Protein AF-A0ABD0RIR8-F1 (afdb_monomer_lite)

InterPro domains:
  IPR000536 Nuclear hormone receptor, ligand-binding domain [PF00104] (2-99)
  IPR000536 Nuclear hormone receptor, ligand-binding domain [PS51843] (1-102)
  IPR001723 Nuclear hormone receptor [PR00398] (17-33)
  IPR001723 Nuclear hormone receptor [PR00398] (84-99)
  IPR035500 Nuclear hormone receptor-like domain superfamily [G3DSA:1.10.565.10] (1-102)
  IPR035500 Nuclear hormone receptor-like domain superfamily [SSF48508] (1-101)

Organism: Cirrhinus mrigala (NCBI:txid683832)

Structure (mmCIF, N/CA/C/O backbone):
data_AF-A0ABD0RIR8-F1
#
_entry.id   AF-A0ABD0RIR8-F1
#
loop_
_atom_site.group_PDB
_atom_site.id
_atom_site.type_symbol
_atom_site.label_atom_id
_atom_site.label_alt_id
_atom_site.label_comp_id
_atom_site.label_asym_id
_atom_site.label_entity_id
_atom_site.label_seq_id
_atom_site.pdbx_PDB_ins_code
_atom_site.Cartn_x
_atom_site.Cartn_y
_atom_site.Cartn_z
_atom_site.occupancy
_atom_site.B_iso_or_equiv
_atom_site.auth_seq_id
_atom_site.auth_comp_id
_atom_site.auth_asym_id
_atom_site.auth_atom_id
_atom_site.pdbx_PDB_model_num
ATOM 1 N N . VAL A 1 1 ? 5.540 -2.400 7.776 1.00 74.44 1 VAL A N 1
ATOM 2 C CA . VAL A 1 1 ? 4.636 -2.734 8.909 1.00 74.44 1 VAL A CA 1
ATOM 3 C C . VAL A 1 1 ? 4.404 -1.546 9.834 1.00 74.44 1 VAL A C 1
ATOM 5 O O . VAL A 1 1 ? 3.270 -1.110 9.910 1.00 74.44 1 VAL A O 1
ATOM 8 N N . ARG A 1 2 ? 5.426 -0.958 10.483 1.00 85.94 2 ARG A N 1
ATOM 9 C CA . ARG A 1 2 ? 5.231 0.203 11.386 1.00 85.94 2 ARG A CA 1
ATOM 10 C C . ARG A 1 2 ? 4.457 1.362 10.739 1.00 85.94 2 ARG A C 1
ATOM 12 O O . ARG A 1 2 ? 3.529 1.871 11.346 1.00 85.94 2 ARG A O 1
ATOM 19 N N . GLU A 1 3 ? 4.784 1.717 9.498 1.00 87.25 3 GLU A N 1
ATOM 20 C CA . GLU A 1 3 ? 4.065 2.768 8.758 1.00 87.25 3 GLU A CA 1
ATOM 21 C C . GLU A 1 3 ? 2.598 2.419 8.470 1.00 87.25 3 GLU A C 1
ATOM 23 O O . GLU A 1 3 ? 1.761 3.308 8.457 1.00 87.25 3 GLU A O 1
ATOM 28 N N . VAL A 1 4 ? 2.270 1.133 8.292 1.00 91.94 4 VAL A N 1
ATOM 29 C CA . VAL A 1 4 ? 0.882 0.674 8.102 1.00 91.94 4 VAL A CA 1
ATOM 30 C C . VAL A 1 4 ? 0.085 0.856 9.389 1.00 91.94 4 VAL A C 1
ATOM 32 O O . VAL A 1 4 ? -1.043 1.329 9.353 1.00 91.94 4 VAL A O 1
ATOM 35 N N . VAL A 1 5 ? 0.696 0.540 10.535 1.00 93.56 5 VAL A N 1
ATOM 36 C CA . VAL A 1 5 ? 0.082 0.755 11.852 1.00 93.56 5 VAL A CA 1
ATOM 37 C C . VAL A 1 5 ? -0.156 2.244 12.101 1.00 93.56 5 VAL A C 1
ATOM 39 O O . VAL A 1 5 ? -1.224 2.622 12.572 1.00 93.56 5 VAL A O 1
ATOM 42 N N . GLU A 1 6 ? 0.816 3.096 11.776 1.00 94.25 6 GLU A N 1
ATOM 43 C CA . GLU A 1 6 ? 0.646 4.545 11.909 1.00 94.25 6 GLU A CA 1
ATOM 44 C C . GLU A 1 6 ? -0.426 5.077 10.956 1.00 94.25 6 GLU A C 1
ATOM 46 O O . GLU A 1 6 ? -1.278 5.842 11.391 1.00 94.25 6 GLU A O 1
ATOM 51 N N . PHE A 1 7 ? -0.464 4.626 9.701 1.00 94.44 7 PHE A N 1
ATOM 52 C CA . PHE A 1 7 ? -1.545 4.962 8.771 1.00 94.44 7 PHE A CA 1
ATOM 53 C C . PHE A 1 7 ? -2.922 4.572 9.333 1.00 94.44 7 PHE A C 1
ATOM 55 O O . PHE A 1 7 ? -3.820 5.407 9.387 1.00 94.44 7 PHE A O 1
ATOM 62 N N . ALA A 1 8 ? -3.063 3.343 9.839 1.00 95.88 8 ALA A N 1
ATOM 63 C CA . ALA A 1 8 ? -4.313 2.829 10.396 1.00 95.88 8 ALA A CA 1
ATOM 64 C C . ALA A 1 8 ? -4.863 3.696 11.537 1.00 95.88 8 ALA A C 1
ATOM 66 O O . ALA A 1 8 ? -6.056 3.983 11.583 1.00 95.88 8 ALA A O 1
ATOM 67 N N . LYS A 1 9 ? -3.991 4.176 12.433 1.00 94.62 9 LYS A N 1
ATOM 68 C CA . LYS A 1 9 ? -4.382 5.046 13.556 1.00 94.62 9 LYS A CA 1
ATOM 69 C C . LYS A 1 9 ? -5.010 6.370 13.117 1.00 94.62 9 LYS A C 1
ATOM 71 O O . L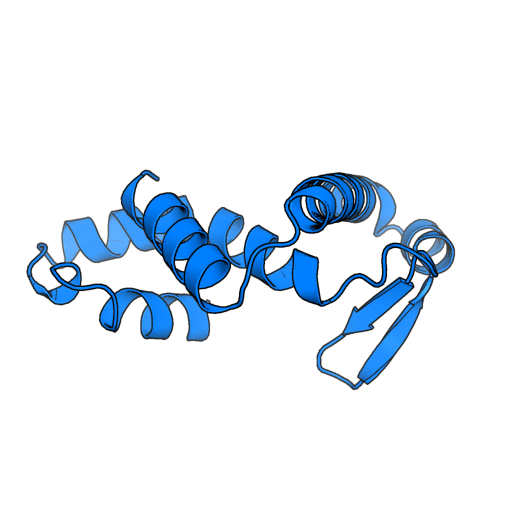YS A 1 9 ? -5.779 6.941 13.887 1.00 94.62 9 LYS A O 1
ATOM 76 N N . HIS A 1 10 ? -4.689 6.846 11.914 1.00 94.50 10 HIS A N 1
ATOM 77 C CA . HIS A 1 10 ? -5.254 8.073 11.350 1.00 94.50 10 HIS A CA 1
ATOM 78 C C . HIS A 1 10 ? -6.596 7.843 10.638 1.00 94.50 10 HIS A C 1
ATOM 80 O O . HIS A 1 10 ? -7.257 8.818 10.283 1.00 94.50 10 HIS A O 1
ATOM 86 N N . ILE A 1 11 ? -7.030 6.591 10.451 1.00 95.88 11 ILE A N 1
ATOM 87 C CA . ILE A 1 11 ? -8.343 6.284 9.877 1.00 95.88 11 ILE A CA 1
ATOM 88 C C . ILE A 1 11 ? -9.423 6.596 10.927 1.00 95.88 11 ILE A C 1
ATOM 90 O O . ILE A 1 11 ? -9.392 6.030 12.030 1.00 95.88 11 ILE A O 1
ATOM 94 N N . PRO A 1 12 ? -10.405 7.464 10.616 1.00 95.00 12 PRO A N 1
ATOM 95 C CA . PRO A 1 12 ? -11.506 7.755 11.527 1.00 95.00 12 PRO A CA 1
ATOM 96 C C . PRO A 1 12 ? -12.221 6.477 11.985 1.00 95.00 12 PRO A C 1
ATOM 98 O O . PRO A 1 12 ? -12.581 5.628 11.177 1.00 95.00 12 PRO A O 1
ATOM 101 N N . GLY A 1 13 ? -12.416 6.333 13.297 1.00 94.06 13 GLY A N 1
ATOM 102 C CA . GLY A 1 13 ? -13.071 5.165 13.897 1.00 94.06 13 GLY A CA 1
ATOM 103 C C . GLY A 1 13 ? -12.153 3.966 14.167 1.00 94.06 13 GLY A C 1
ATOM 104 O O . GLY A 1 13 ? -12.474 3.167 15.045 1.00 94.06 13 GLY A O 1
ATOM 105 N N . PHE A 1 14 ? -10.973 3.861 13.544 1.00 95.75 14 PHE A N 1
ATOM 106 C CA . PHE A 1 14 ? -10.086 2.703 13.741 1.00 95.75 14 PHE A CA 1
ATOM 107 C C . PHE A 1 14 ? -9.634 2.546 15.200 1.00 95.75 14 PHE A C 1
ATOM 109 O O . PHE A 1 14 ? -9.743 1.472 15.785 1.00 95.75 14 PHE A O 1
ATOM 116 N N . SER A 1 15 ? -9.221 3.647 15.836 1.00 94.25 15 SER A N 1
ATOM 117 C CA . SER A 1 15 ? -8.791 3.646 17.244 1.00 94.25 15 SER A CA 1
ATOM 118 C C . SER A 1 15 ? -9.926 3.371 18.243 1.00 94.25 15 SER A C 1
ATOM 120 O O . SER A 1 15 ? -9.653 3.138 19.419 1.00 94.25 15 SER A O 1
ATOM 122 N N . THR A 1 16 ? -11.190 3.407 17.800 1.00 96.25 16 THR A N 1
ATOM 123 C CA . THR A 1 16 ? -12.357 3.082 18.642 1.00 96.25 16 THR A CA 1
ATOM 124 C C . THR A 1 16 ? -12.699 1.592 18.643 1.00 96.25 16 THR A C 1
ATOM 126 O O . THR A 1 16 ? -13.458 1.145 19.500 1.00 96.25 16 THR A O 1
ATOM 129 N N . LEU A 1 17 ? -12.121 0.817 17.718 1.00 96.38 17 LEU A N 1
ATOM 130 C CA . LEU A 1 17 ? -12.242 -0.638 17.694 1.00 96.38 17 LEU A CA 1
ATOM 131 C C . LEU A 1 17 ? -11.538 -1.263 18.900 1.00 96.38 17 LEU A C 1
ATOM 133 O O . LEU A 1 17 ? -10.606 -0.684 19.469 1.00 96.38 17 LEU A O 1
ATOM 137 N N . SER A 1 18 ? -11.936 -2.485 19.260 1.00 97.69 18 SER A N 1
ATOM 138 C CA . SER A 1 18 ? -11.230 -3.235 20.296 1.00 97.69 18 SER A CA 1
ATOM 139 C C . SER A 1 18 ? -9.776 -3.490 19.877 1.00 97.69 18 SER A C 1
ATOM 141 O O . SER A 1 18 ? -9.470 -3.629 18.693 1.00 97.69 18 SER A O 1
ATOM 143 N N . GLN A 1 19 ? -8.861 -3.596 20.845 1.00 96.06 19 GLN A N 1
ATOM 144 C CA . GLN A 1 19 ? -7.455 -3.914 20.549 1.00 96.06 19 GLN A CA 1
ATOM 145 C C . GLN A 1 19 ? -7.311 -5.230 19.773 1.00 96.06 19 GLN A C 1
ATOM 147 O O . GLN A 1 19 ? -6.441 -5.359 18.915 1.00 96.06 19 GLN A O 1
ATOM 152 N N . ASN A 1 20 ? -8.188 -6.198 20.048 1.00 97.31 20 ASN A N 1
ATOM 153 C CA . ASN A 1 20 ? -8.212 -7.461 19.327 1.00 97.31 20 ASN A CA 1
ATOM 154 C C . ASN A 1 20 ? -8.561 -7.264 17.843 1.00 97.31 20 ASN A C 1
ATOM 156 O O . ASN A 1 20 ? -7.889 -7.827 16.979 1.00 97.31 20 ASN A O 1
ATOM 160 N N . ASP A 1 21 ? -9.559 -6.434 17.542 1.00 96.44 21 ASP A N 1
ATOM 161 C CA . ASP A 1 21 ? -9.987 -6.179 16.162 1.00 96.44 21 ASP A CA 1
ATOM 162 C C . ASP A 1 21 ? -8.950 -5.348 15.407 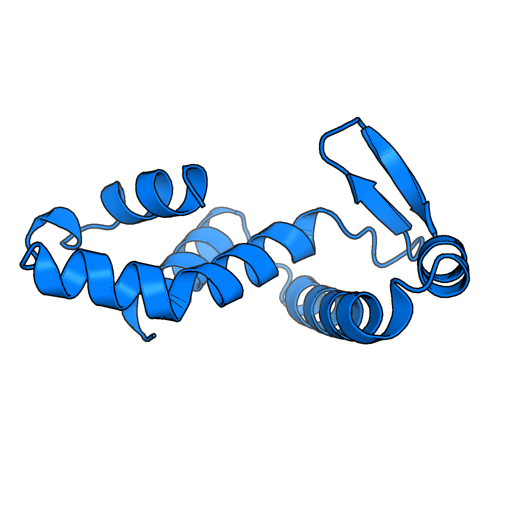1.00 96.44 21 ASP A C 1
ATOM 164 O O . ASP A 1 21 ? -8.618 -5.675 14.272 1.00 96.44 21 ASP A O 1
ATOM 168 N N . GLN A 1 22 ? -8.344 -4.347 16.059 1.00 96.25 22 GLN A N 1
ATOM 169 C CA . GLN A 1 22 ? -7.238 -3.578 15.475 1.00 96.25 22 GLN A CA 1
ATOM 170 C C . GLN A 1 22 ? -6.079 -4.497 15.065 1.00 96.25 22 GLN A C 1
ATOM 172 O O . GLN A 1 22 ? -5.563 -4.398 13.952 1.00 96.25 22 GLN A O 1
ATOM 177 N N . VAL A 1 23 ? -5.676 -5.420 15.946 1.00 95.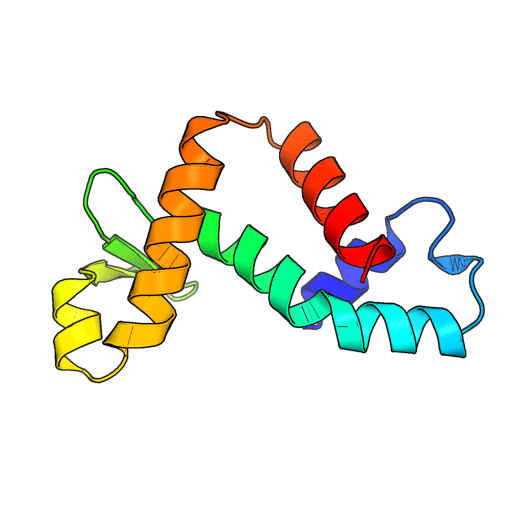44 23 VAL A N 1
ATOM 178 C CA . VAL A 1 23 ? -4.609 -6.390 15.658 1.00 95.44 23 VAL A CA 1
ATOM 179 C C . VAL A 1 23 ? -5.023 -7.367 14.559 1.00 95.44 23 VAL A C 1
ATOM 181 O O . VAL A 1 23 ? -4.183 -7.727 13.735 1.00 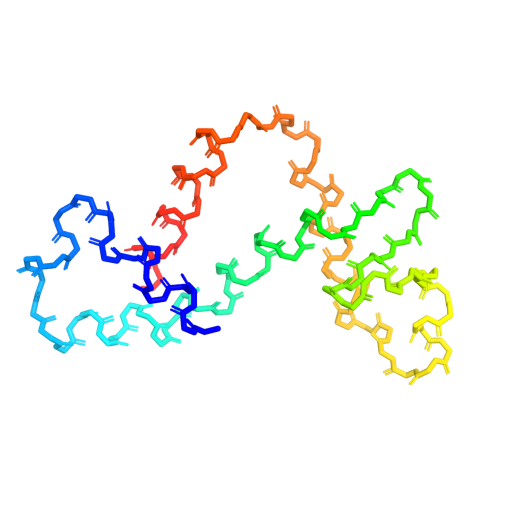95.44 23 VAL A O 1
ATOM 184 N N . THR A 1 24 ? -6.284 -7.795 14.538 1.00 95.81 24 THR A N 1
ATOM 185 C CA . THR A 1 24 ? -6.809 -8.725 13.528 1.00 95.81 24 THR A CA 1
ATOM 186 C C . THR A 1 24 ? -6.787 -8.091 12.140 1.00 95.81 24 THR A C 1
ATOM 188 O O . THR A 1 24 ? -6.147 -8.645 11.247 1.00 95.81 24 THR A O 1
ATOM 191 N N . LEU A 1 25 ? -7.353 -6.890 11.993 1.00 95.75 25 LEU A N 1
ATOM 192 C CA . LEU A 1 25 ? -7.349 -6.129 10.739 1.00 95.75 25 LEU A CA 1
ATOM 193 C C . LEU A 1 25 ? -5.926 -5.846 10.252 1.00 95.75 25 LEU A C 1
ATOM 195 O O . LEU A 1 25 ? -5.605 -6.059 9.088 1.00 95.75 25 LEU A O 1
ATOM 199 N N . LEU A 1 26 ? -5.024 -5.428 11.150 1.00 95.75 26 LEU A N 1
ATOM 200 C CA . LEU A 1 26 ? -3.627 -5.194 10.779 1.00 95.75 26 LEU A CA 1
ATOM 201 C C . LEU A 1 26 ? -2.939 -6.481 10.319 1.00 95.75 26 LEU A C 1
ATOM 203 O O . LEU A 1 26 ? -2.190 -6.447 9.346 1.00 95.75 26 LEU A O 1
ATOM 207 N N . LYS A 1 27 ? -3.163 -7.616 10.986 1.00 93.94 27 LYS A N 1
ATOM 208 C CA . LYS A 1 27 ? -2.562 -8.895 10.578 1.00 93.94 27 LYS A CA 1
ATOM 209 C C . LYS A 1 27 ? -3.081 -9.369 9.223 1.00 93.94 27 LYS A C 1
ATOM 211 O O . LYS A 1 27 ? -2.275 -9.883 8.453 1.00 93.94 27 LYS A O 1
ATOM 216 N N . ALA A 1 28 ? -4.370 -9.181 8.947 1.00 94.12 28 ALA A N 1
ATOM 217 C CA . ALA A 1 28 ? -4.988 -9.560 7.682 1.00 94.12 28 ALA A CA 1
ATOM 218 C C . ALA A 1 28 ? -4.562 -8.623 6.536 1.00 94.12 28 ALA A C 1
ATOM 220 O O . ALA A 1 28 ? -3.986 -9.077 5.551 1.00 94.12 28 ALA A O 1
ATOM 221 N N . GLY A 1 29 ? -4.721 -7.308 6.711 1.00 93.69 29 GLY A N 1
ATOM 222 C CA . GLY A 1 29 ? -4.575 -6.327 5.630 1.00 93.69 29 GLY A CA 1
ATOM 223 C C . GLY A 1 29 ? -3.170 -5.751 5.422 1.00 93.69 29 GLY A C 1
ATOM 224 O O . GLY A 1 29 ? -2.938 -5.025 4.454 1.00 93.69 29 GLY A O 1
ATOM 225 N N . THR A 1 30 ? -2.188 -6.031 6.295 1.00 93.94 30 THR A N 1
ATOM 226 C CA . THR A 1 30 ? -0.847 -5.410 6.173 1.00 93.94 30 THR A CA 1
ATOM 227 C C . THR A 1 30 ? -0.185 -5.710 4.833 1.00 93.94 30 THR A C 1
ATOM 229 O O . THR A 1 30 ? 0.462 -4.826 4.271 1.00 93.94 30 THR A O 1
ATOM 232 N N . PHE A 1 31 ? -0.302 -6.939 4.326 1.00 91.38 31 PHE A N 1
ATOM 233 C CA . PHE A 1 31 ? 0.319 -7.289 3.051 1.00 91.38 31 PHE A CA 1
ATOM 234 C C . PHE A 1 31 ? -0.310 -6.506 1.897 1.00 91.38 31 PHE A C 1
ATOM 236 O O . PHE A 1 31 ? 0.408 -5.923 1.091 1.00 91.38 31 PHE A O 1
ATOM 243 N N . GLU A 1 32 ? -1.634 -6.421 1.864 1.00 92.88 32 GLU A N 1
ATOM 244 C CA . GLU A 1 32 ? -2.381 -5.734 0.811 1.00 92.88 32 GLU A CA 1
ATOM 245 C C . GLU A 1 32 ? -2.090 -4.232 0.828 1.00 92.88 32 GLU A C 1
ATOM 247 O O . GLU A 1 32 ? -1.749 -3.661 -0.205 1.00 92.88 32 GLU A O 1
ATOM 252 N N . VAL A 1 33 ? -2.075 -3.603 2.009 1.00 93.69 33 VAL A N 1
ATOM 253 C CA . VAL A 1 33 ? -1.656 -2.199 2.149 1.00 93.69 33 VAL A CA 1
ATOM 254 C C . VAL A 1 33 ? -0.220 -1.996 1.660 1.00 93.69 33 VAL A C 1
ATOM 256 O O . VAL A 1 33 ? 0.076 -1.005 0.988 1.00 93.69 33 VAL A O 1
ATOM 259 N N . LEU A 1 34 ? 0.693 -2.924 1.964 1.00 90.75 34 LEU A N 1
ATOM 260 C CA . LEU A 1 34 ? 2.056 -2.855 1.440 1.00 90.75 34 LEU A CA 1
ATOM 261 C C . LEU A 1 34 ? 2.080 -2.976 -0.087 1.00 90.75 34 LEU A C 1
ATOM 263 O O . LEU A 1 34 ? 2.845 -2.241 -0.700 1.00 90.75 34 LEU A O 1
ATOM 267 N N . MET A 1 35 ? 1.244 -3.816 -0.706 1.00 89.81 35 MET A N 1
ATOM 268 C CA . MET A 1 35 ? 1.135 -3.907 -2.172 1.00 89.81 35 MET A CA 1
ATOM 269 C C . MET A 1 35 ? 0.703 -2.579 -2.795 1.00 89.81 35 MET A C 1
ATOM 271 O O . MET A 1 35 ? 1.339 -2.124 -3.745 1.00 89.81 35 MET A O 1
ATOM 275 N N . VAL A 1 36 ? -0.305 -1.913 -2.221 1.00 92.44 36 VAL A N 1
ATOM 276 C CA . VAL A 1 36 ? -0.741 -0.580 -2.676 1.00 92.44 36 VAL A CA 1
ATOM 277 C C . VAL A 1 36 ? 0.402 0.431 -2.593 1.00 92.44 36 VAL A C 1
ATOM 279 O O . VAL A 1 36 ? 0.633 1.188 -3.530 1.00 92.44 36 VAL A O 1
ATOM 282 N N . ARG A 1 37 ? 1.178 0.417 -1.505 1.00 87.88 37 ARG A N 1
ATOM 283 C CA . ARG A 1 37 ? 2.329 1.324 -1.361 1.00 87.88 37 ARG A CA 1
ATOM 284 C C . ARG A 1 37 ? 3.502 0.947 -2.254 1.00 87.88 37 ARG A C 1
ATOM 286 O O . ARG A 1 37 ? 4.212 1.831 -2.709 1.00 87.88 37 ARG A O 1
ATOM 293 N N . PHE A 1 38 ? 3.719 -0.336 -2.520 1.00 86.12 38 PHE A N 1
ATOM 294 C CA . PHE A 1 38 ? 4.751 -0.764 -3.456 1.00 86.12 38 PHE A CA 1
ATOM 295 C C . PHE A 1 38 ? 4.428 -0.341 -4.881 1.00 86.12 38 PHE A C 1
ATOM 297 O O . PHE A 1 38 ? 5.359 -0.043 -5.622 1.00 86.12 38 PHE A O 1
ATOM 304 N N . ALA A 1 39 ? 3.146 -0.233 -5.245 1.00 88.00 39 ALA A N 1
ATOM 305 C CA . ALA A 1 39 ? 2.743 0.229 -6.567 1.00 88.00 39 ALA A CA 1
ATOM 306 C C . ALA A 1 39 ? 3.339 1.598 -6.934 1.00 88.00 39 ALA A C 1
ATOM 308 O O . ALA A 1 39 ? 3.663 1.800 -8.102 1.00 88.00 39 ALA A O 1
ATOM 309 N N . SER A 1 40 ? 3.562 2.490 -5.960 1.00 83.56 40 SER A N 1
ATOM 310 C CA . SER A 1 40 ? 4.185 3.799 -6.199 1.00 83.56 40 SER A CA 1
ATOM 311 C C . SER A 1 40 ? 5.709 3.754 -6.370 1.00 83.56 40 SER A C 1
ATOM 313 O O . SER A 1 40 ? 6.294 4.732 -6.831 1.00 83.56 40 SER A O 1
ATOM 315 N N . LEU A 1 41 ? 6.366 2.636 -6.034 1.00 86.19 41 LEU A N 1
ATOM 316 C CA . LEU A 1 41 ? 7.802 2.438 -6.271 1.00 86.19 41 LEU A CA 1
ATOM 317 C C . LEU A 1 41 ? 8.111 1.980 -7.701 1.00 86.19 41 LEU A C 1
ATOM 319 O O . LEU A 1 41 ? 9.272 2.020 -8.116 1.00 86.19 41 LEU A O 1
ATOM 323 N N . PHE A 1 42 ? 7.102 1.512 -8.438 1.00 90.12 42 PHE A N 1
ATOM 324 C CA . PHE A 1 42 ? 7.265 1.069 -9.815 1.00 90.12 42 PHE A CA 1
ATOM 325 C C . PHE A 1 42 ? 7.122 2.244 -10.777 1.00 90.12 42 PHE A C 1
ATOM 327 O O . PHE A 1 42 ? 6.112 2.949 -10.797 1.00 90.12 42 PHE A O 1
ATOM 334 N N . ASN A 1 43 ? 8.100 2.392 -11.662 1.00 89.94 43 ASN A N 1
ATOM 335 C CA . ASN A 1 43 ? 7.919 3.152 -12.884 1.00 89.94 43 ASN A CA 1
ATOM 336 C C . ASN A 1 43 ? 7.440 2.189 -13.972 1.00 89.94 43 ASN A C 1
ATOM 338 O O . ASN A 1 43 ? 8.226 1.432 -14.543 1.00 89.94 43 ASN A O 1
ATOM 342 N N . VAL A 1 44 ? 6.136 2.219 -14.249 1.00 87.31 44 VAL A N 1
ATOM 343 C CA . VAL A 1 44 ? 5.497 1.331 -15.233 1.00 87.31 44 VAL A CA 1
ATOM 344 C C . VAL A 1 44 ? 6.025 1.574 -16.648 1.00 87.31 44 VAL A C 1
ATOM 346 O O . VAL A 1 44 ? 6.233 0.614 -17.387 1.00 87.31 44 VAL A O 1
ATOM 349 N N . LYS A 1 45 ? 6.324 2.832 -17.004 1.00 87.38 45 LYS A N 1
ATOM 350 C CA . LYS A 1 45 ? 6.831 3.196 -18.338 1.00 87.38 45 LYS A CA 1
ATOM 351 C C . LYS A 1 45 ? 8.212 2.602 -18.595 1.00 87.38 45 LYS A C 1
ATOM 353 O O . LYS A 1 45 ? 8.433 1.983 -19.628 1.00 87.38 45 LYS A O 1
ATOM 358 N N . GLU A 1 46 ? 9.108 2.745 -17.624 1.00 90.62 46 GLU A N 1
ATOM 359 C CA . GLU A 1 46 ? 10.492 2.265 -17.727 1.00 90.62 46 GLU A CA 1
ATOM 360 C C . GLU A 1 46 ? 10.658 0.810 -17.263 1.00 90.62 46 GLU A C 1
ATOM 362 O O . GLU A 1 46 ? 11.737 0.235 -17.388 1.00 90.62 46 GLU A O 1
ATOM 367 N N . ARG A 1 47 ? 9.597 0.197 -16.718 1.00 91.38 47 ARG A N 1
ATOM 368 C CA . ARG A 1 47 ? 9.614 -1.151 -16.127 1.00 91.38 47 ARG A CA 1
ATOM 369 C C . ARG A 1 47 ? 10.732 -1.300 -15.088 1.00 91.38 47 ARG A C 1
ATOM 371 O O . ARG A 1 47 ? 11.493 -2.276 -15.090 1.00 91.38 47 ARG A O 1
ATOM 378 N N . THR A 1 48 ? 10.826 -0.319 -14.195 1.00 92.56 48 THR A N 1
ATOM 379 C CA . THR A 1 48 ? 11.816 -0.269 -13.111 1.00 92.56 48 THR A CA 1
ATOM 380 C C . THR A 1 48 ? 11.162 -0.148 -11.738 1.00 92.56 48 THR A C 1
ATOM 382 O O . THR A 1 48 ? 10.008 0.258 -11.610 1.00 92.56 48 THR A O 1
ATOM 385 N N . VAL A 1 49 ? 11.916 -0.518 -10.703 1.00 91.00 49 VAL A N 1
ATOM 386 C CA . VAL A 1 49 ? 11.575 -0.349 -9.285 1.00 91.00 49 VAL A CA 1
ATOM 387 C C . VAL A 1 49 ? 12.634 0.512 -8.632 1.00 91.00 49 VAL A C 1
ATOM 389 O O . VAL A 1 49 ? 13.817 0.169 -8.706 1.00 91.00 49 VAL A O 1
ATOM 392 N N . THR A 1 50 ? 12.215 1.568 -7.940 1.00 90.94 50 THR A N 1
ATOM 393 C CA . THR A 1 50 ? 13.100 2.382 -7.102 1.00 90.94 50 THR A CA 1
ATOM 394 C C . THR A 1 50 ? 12.868 2.042 -5.638 1.00 90.94 50 THR A C 1
ATOM 396 O O . THR A 1 50 ? 11.814 2.327 -5.074 1.00 90.94 50 THR A O 1
ATOM 399 N N . PHE A 1 51 ? 13.858 1.423 -4.999 1.00 86.00 51 PHE A N 1
ATOM 400 C CA . PHE A 1 51 ? 13.783 1.108 -3.575 1.00 86.00 51 PHE A CA 1
ATOM 401 C C . PHE A 1 51 ? 13.988 2.357 -2.716 1.00 86.00 51 PHE A C 1
ATOM 403 O O . PHE A 1 51 ? 14.532 3.363 -3.162 1.00 86.00 51 PHE A O 1
ATOM 410 N N . ILE A 1 52 ? 13.622 2.263 -1.435 1.00 81.31 52 ILE A N 1
ATOM 411 C CA . ILE A 1 52 ? 13.786 3.343 -0.444 1.00 81.31 52 ILE A CA 1
ATOM 412 C C . ILE A 1 52 ? 15.258 3.790 -0.319 1.00 81.31 52 ILE A C 1
ATOM 414 O O . ILE A 1 52 ? 15.529 4.937 0.017 1.00 81.31 52 ILE A O 1
ATOM 418 N N . SER A 1 53 ? 16.218 2.917 -0.647 1.00 85.25 53 SER A N 1
ATOM 419 C CA . SER A 1 53 ? 17.644 3.265 -0.732 1.00 85.25 53 SER A CA 1
ATOM 420 C C . SER A 1 53 ? 17.987 4.250 -1.861 1.00 85.25 53 SER A C 1
ATOM 422 O O . SER A 1 53 ? 19.128 4.693 -1.948 1.00 85.25 53 SER A O 1
ATOM 424 N N . GLY A 1 54 ? 17.042 4.549 -2.757 1.00 87.19 54 GLY A N 1
ATOM 425 C CA . GLY A 1 54 ? 17.248 5.300 -3.998 1.00 87.19 54 GLY A CA 1
ATOM 426 C C . GLY A 1 54 ? 17.777 4.445 -5.153 1.00 87.19 54 GLY A C 1
ATOM 427 O O . GLY A 1 54 ? 17.900 4.926 -6.277 1.00 87.19 54 GLY A O 1
ATOM 428 N N . THR A 1 55 ? 18.085 3.168 -4.910 1.00 91.38 55 THR A N 1
ATOM 429 C CA . THR A 1 55 ? 18.596 2.269 -5.948 1.00 91.38 55 THR A CA 1
ATOM 430 C C . THR A 1 55 ? 17.468 1.836 -6.877 1.00 91.38 55 THR A C 1
ATOM 432 O O . THR A 1 55 ? 16.435 1.346 -6.418 1.00 91.38 55 THR A O 1
ATOM 435 N N . THR A 1 56 ? 17.687 1.998 -8.181 1.00 92.88 56 THR A N 1
ATOM 436 C CA . THR A 1 56 ? 16.729 1.618 -9.224 1.00 92.88 56 THR A CA 1
ATOM 437 C C . THR A 1 56 ? 17.182 0.340 -9.919 1.00 92.88 56 THR A C 1
ATOM 439 O O . THR A 1 56 ? 18.340 0.234 -10.320 1.00 92.88 56 THR A O 1
ATOM 442 N N . TYR A 1 57 ? 16.269 -0.612 -10.094 1.00 91.56 57 TYR A N 1
ATOM 443 C CA . TYR A 1 57 ? 16.506 -1.850 -10.837 1.00 91.56 57 TYR A CA 1
ATOM 444 C C . TYR A 1 57 ? 15.448 -2.034 -11.919 1.00 91.56 57 TYR A C 1
ATOM 446 O O . TYR A 1 57 ? 14.285 -1.692 -11.712 1.00 91.56 57 TYR A O 1
ATOM 454 N N . SER A 1 58 ? 15.825 -2.620 -13.056 1.00 92.31 58 SER A N 1
ATOM 455 C CA . SER A 1 58 ? 14.837 -3.122 -14.013 1.00 92.31 58 SER A CA 1
ATOM 456 C C . SER A 1 58 ? 14.173 -4.389 -13.474 1.00 92.31 58 SER A C 1
ATOM 458 O O . SER A 1 58 ? 14.788 -5.167 -12.738 1.00 92.31 58 SER A O 1
ATOM 460 N N . LEU A 1 59 ? 12.925 -4.636 -13.875 1.00 89.44 59 LEU A N 1
ATOM 461 C CA . LEU A 1 59 ? 12.245 -5.895 -13.542 1.00 89.44 59 LEU A CA 1
ATOM 462 C C . LEU A 1 59 ? 13.021 -7.119 -14.036 1.00 89.44 59 LEU A C 1
ATOM 464 O O . LEU A 1 59 ? 13.019 -8.157 -13.383 1.00 89.44 59 LEU A O 1
ATOM 468 N N . GLU A 1 60 ? 13.699 -7.001 -15.177 1.00 90.25 60 GLU A N 1
ATOM 469 C CA . GLU A 1 60 ? 14.524 -8.071 -15.735 1.00 90.25 60 GLU A CA 1
ATOM 470 C C . GLU A 1 60 ? 15.729 -8.390 -14.840 1.00 90.25 60 GLU A C 1
ATOM 472 O O . GLU A 1 60 ? 15.997 -9.561 -14.570 1.00 90.25 60 GLU A O 1
ATOM 477 N N . ALA A 1 61 ? 16.406 -7.364 -14.311 1.00 90.25 61 ALA A N 1
ATOM 478 C CA . ALA A 1 61 ? 17.507 -7.543 -13.369 1.00 90.25 61 ALA A CA 1
ATOM 479 C C . ALA A 1 61 ? 17.034 -8.193 -12.060 1.00 90.25 61 ALA A C 1
ATOM 481 O O . ALA A 1 61 ? 17.690 -9.085 -11.534 1.00 90.25 61 ALA A O 1
ATOM 482 N N . LEU A 1 62 ? 15.865 -7.803 -11.549 1.00 87.69 62 LEU A N 1
ATOM 483 C CA . LEU A 1 62 ? 15.298 -8.433 -10.352 1.00 87.69 62 LEU A CA 1
ATOM 484 C C . LEU A 1 62 ? 14.862 -9.881 -10.622 1.00 87.69 62 LEU A C 1
ATOM 486 O O . LEU A 1 62 ? 15.037 -10.757 -9.772 1.00 87.69 62 LEU A O 1
ATOM 490 N N . LYS A 1 63 ? 14.350 -10.164 -11.824 1.00 87.12 63 LYS A N 1
ATOM 491 C CA . LYS A 1 63 ? 13.998 -11.522 -12.251 1.00 87.12 63 LYS A CA 1
ATOM 492 C C . LYS A 1 63 ? 15.226 -12.428 -12.322 1.00 87.12 63 LYS A C 1
ATOM 494 O O . LYS A 1 63 ? 15.159 -13.552 -11.829 1.00 87.12 63 LYS A O 1
ATOM 499 N N . SER A 1 64 ? 16.346 -11.951 -12.866 1.00 87.81 64 SER A N 1
ATOM 500 C CA . SER A 1 64 ? 17.592 -12.731 -12.929 1.00 87.81 64 SER A CA 1
ATOM 501 C C . SER A 1 64 ? 18.225 -12.973 -11.552 1.00 87.81 64 SER A C 1
ATOM 503 O O . SER A 1 64 ? 18.907 -13.977 -11.365 1.00 87.81 64 SER A O 1
ATOM 505 N N . MET A 1 65 ? 17.930 -12.121 -10.565 1.00 86.88 65 MET A N 1
ATOM 506 C CA . MET A 1 65 ? 18.307 -12.304 -9.155 1.00 86.88 65 MET A CA 1
ATOM 507 C C . MET A 1 65 ? 17.381 -13.263 -8.380 1.00 86.88 65 MET A C 1
ATOM 509 O O . MET A 1 65 ? 17.558 -13.444 -7.177 1.00 86.88 65 MET A O 1
ATOM 513 N N . GLY A 1 66 ? 16.392 -13.881 -9.039 1.00 82.25 66 GLY A N 1
ATOM 514 C CA . GLY A 1 66 ? 15.466 -14.833 -8.414 1.00 82.25 66 GLY A CA 1
ATOM 515 C C . GLY A 1 66 ? 14.266 -14.191 -7.712 1.00 82.25 66 GLY A C 1
ATOM 516 O O . GLY A 1 66 ? 13.530 -14.881 -7.014 1.00 82.25 66 GLY A O 1
ATOM 517 N N . MET A 1 67 ? 14.025 -12.890 -7.905 1.00 80.62 67 MET A N 1
ATOM 518 C CA . MET A 1 67 ? 12.893 -12.170 -7.300 1.00 80.62 67 MET A CA 1
ATOM 519 C C . MET A 1 67 ? 11.659 -12.087 -8.227 1.00 80.62 67 MET A C 1
ATOM 521 O O . MET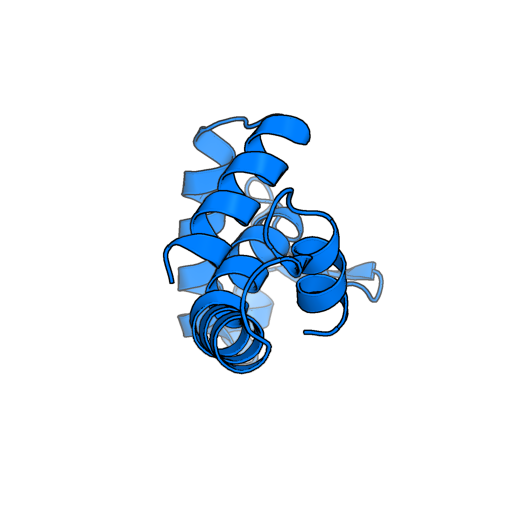 A 1 67 ? 10.739 -11.315 -7.971 1.00 80.62 67 MET A O 1
ATOM 525 N N . GLY A 1 68 ? 11.638 -12.858 -9.320 1.00 76.19 68 GLY A N 1
ATOM 526 C CA . GLY A 1 68 ? 10.779 -12.623 -10.486 1.00 76.19 68 GLY A CA 1
ATOM 527 C C . GLY A 1 68 ? 9.270 -12.802 -10.300 1.00 76.19 68 GLY A C 1
ATOM 528 O O . GLY A 1 68 ? 8.517 -11.949 -10.759 1.00 76.19 68 GLY A O 1
ATOM 529 N N . ASP A 1 69 ? 8.811 -13.880 -9.662 1.00 82.12 69 ASP A N 1
ATOM 530 C CA . ASP A 1 69 ? 7.386 -14.260 -9.734 1.00 82.12 69 ASP A CA 1
ATOM 531 C C . ASP A 1 69 ? 6.485 -13.330 -8.912 1.00 82.12 69 ASP A C 1
ATOM 533 O O . ASP A 1 69 ? 5.467 -12.823 -9.394 1.00 82.12 69 ASP A O 1
ATOM 537 N N . LEU A 1 70 ? 6.896 -13.039 -7.674 1.00 82.25 70 LEU A N 1
ATOM 538 C CA . LEU A 1 70 ? 6.168 -12.110 -6.819 1.00 82.25 70 LEU A CA 1
ATOM 539 C C . LEU A 1 70 ? 6.267 -10.677 -7.361 1.00 82.25 70 LEU A C 1
ATOM 541 O O . LEU A 1 70 ? 5.246 -10.004 -7.458 1.00 82.25 70 LEU A O 1
ATOM 545 N N . LEU A 1 71 ? 7.459 -10.218 -7.765 1.00 84.44 71 LEU A N 1
ATOM 546 C CA . LEU A 1 71 ? 7.622 -8.870 -8.322 1.00 84.44 71 LEU A CA 1
ATOM 547 C C . LEU A 1 71 ? 6.879 -8.677 -9.642 1.00 84.44 71 LEU A C 1
ATOM 549 O O . LEU A 1 71 ? 6.373 -7.586 -9.877 1.00 84.44 71 LEU A O 1
ATOM 553 N N . GLY A 1 72 ? 6.792 -9.709 -10.483 1.00 87.25 72 GLY A N 1
ATOM 554 C CA . GLY A 1 72 ? 5.975 -9.671 -11.695 1.00 87.25 72 GLY A CA 1
ATOM 555 C C . GLY A 1 72 ? 4.506 -9.435 -11.357 1.00 87.25 72 GLY A C 1
ATOM 556 O O . GLY A 1 72 ? 3.896 -8.510 -11.877 1.00 87.25 72 GLY A O 1
ATOM 557 N N . THR A 1 73 ? 3.980 -10.180 -10.382 1.00 88.94 73 THR A N 1
ATOM 558 C CA . THR A 1 73 ? 2.596 -10.003 -9.910 1.00 88.94 73 THR A CA 1
ATOM 559 C C . THR A 1 73 ? 2.371 -8.612 -9.298 1.00 88.94 73 THR A C 1
ATOM 561 O O . THR A 1 73 ? 1.347 -7.979 -9.553 1.00 88.94 73 THR A O 1
ATOM 564 N N . MET A 1 74 ? 3.333 -8.102 -8.519 1.00 89.81 74 MET A N 1
ATOM 565 C CA . MET A 1 74 ? 3.283 -6.738 -7.972 1.00 89.81 74 MET A CA 1
ATOM 566 C C . MET A 1 74 ? 3.311 -5.671 -9.071 1.00 89.81 74 MET A C 1
ATOM 568 O O . MET A 1 74 ? 2.615 -4.663 -8.962 1.00 89.81 74 MET A O 1
ATOM 572 N N . PHE A 1 75 ? 4.105 -5.886 -10.121 1.00 90.00 75 PHE A N 1
ATOM 573 C CA . PHE A 1 75 ? 4.176 -4.982 -11.261 1.00 90.00 75 PHE A CA 1
ATOM 574 C C . PHE A 1 75 ? 2.855 -4.953 -12.027 1.00 90.00 75 PHE A C 1
ATOM 576 O O . PHE A 1 75 ? 2.336 -3.873 -12.282 1.00 90.00 75 PHE A O 1
ATOM 583 N N . ASP A 1 76 ? 2.272 -6.116 -12.322 1.00 91.25 76 ASP A N 1
ATOM 584 C CA . ASP A 1 76 ? 0.980 -6.209 -13.012 1.00 91.25 76 ASP A CA 1
ATOM 585 C C . ASP A 1 76 ? -0.142 -5.540 -12.199 1.00 91.25 76 ASP A C 1
ATOM 587 O O . ASP A 1 76 ? -1.044 -4.908 -12.753 1.00 91.25 76 ASP A O 1
ATOM 591 N N . PHE A 1 77 ? -0.089 -5.656 -10.868 1.00 92.25 77 PHE A N 1
ATOM 592 C CA . PHE A 1 77 ? -0.978 -4.921 -9.971 1.00 92.25 77 PHE A CA 1
ATOM 593 C C . PHE A 1 77 ? -0.744 -3.405 -10.049 1.00 92.25 77 PHE A C 1
ATOM 595 O O . PHE A 1 77 ? -1.707 -2.652 -10.193 1.00 92.25 77 PHE A O 1
ATOM 602 N N . SER A 1 78 ? 0.515 -2.958 -9.992 1.00 91.94 78 SER A N 1
ATOM 603 C CA . SER A 1 78 ? 0.886 -1.540 -10.100 1.00 91.94 78 SER A CA 1
ATOM 604 C C . SER A 1 78 ? 0.451 -0.929 -11.431 1.00 91.94 78 SER A C 1
ATOM 606 O O . SER A 1 78 ? -0.106 0.166 -11.443 1.00 91.94 78 SER A O 1
ATOM 608 N N . GLU A 1 79 ? 0.633 -1.646 -12.542 1.00 91.81 79 GLU A N 1
ATOM 609 C CA . GLU A 1 79 ? 0.196 -1.213 -13.870 1.00 91.81 79 GLU A CA 1
ATOM 610 C C . GLU A 1 79 ? -1.311 -0.950 -13.881 1.00 91.81 79 GLU A C 1
ATOM 612 O O . GLU A 1 79 ? -1.736 0.150 -14.233 1.00 91.81 79 GLU A O 1
ATOM 617 N N . LYS A 1 80 ? -2.112 -1.908 -13.399 1.00 93.62 80 LYS A N 1
ATOM 618 C CA . LYS A 1 80 ? -3.572 -1.765 -13.302 1.00 93.62 80 LYS A CA 1
ATOM 619 C C . LYS A 1 80 ? -3.981 -0.625 -12.374 1.00 93.62 80 LYS A C 1
ATOM 621 O O . LYS A 1 80 ? -4.845 0.162 -12.749 1.00 93.62 80 LYS A O 1
ATOM 626 N N . LEU A 1 81 ? -3.365 -0.508 -11.198 1.00 92.75 81 LEU A N 1
ATOM 627 C CA . LEU A 1 81 ? -3.674 0.562 -10.247 1.00 92.75 81 LEU A CA 1
ATOM 628 C C . LEU A 1 81 ? -3.352 1.943 -10.837 1.00 92.75 81 LEU A C 1
ATOM 630 O O . LEU A 1 81 ? -4.152 2.864 -10.702 1.00 92.75 81 LEU A O 1
ATOM 634 N N . ASN A 1 82 ? -2.232 2.073 -11.552 1.00 89.75 82 ASN A N 1
ATOM 635 C CA . ASN A 1 82 ? -1.826 3.324 -12.192 1.00 89.75 82 ASN A CA 1
ATOM 636 C C . ASN A 1 82 ? -2.764 3.743 -13.332 1.00 89.75 82 ASN A C 1
ATOM 638 O O . ASN A 1 82 ? -2.910 4.939 -13.565 1.00 89.75 82 ASN A O 1
ATOM 642 N N . THR A 1 83 ? -3.445 2.803 -14.004 1.00 91.62 83 THR A N 1
ATOM 643 C CA . THR A 1 83 ? -4.462 3.154 -15.019 1.00 91.62 83 THR A CA 1
ATOM 644 C C . THR A 1 83 ? -5.679 3.881 -14.449 1.00 91.62 83 THR A C 1
ATOM 646 O O . THR A 1 83 ? -6.415 4.505 -15.207 1.00 91.62 83 THR A O 1
ATOM 649 N N . LEU A 1 84 ? -5.895 3.808 -13.132 1.00 93.19 84 LEU A N 1
ATOM 650 C CA . LEU A 1 84 ? -6.983 4.519 -12.464 1.00 93.19 84 LEU A CA 1
ATOM 651 C C . LEU A 1 84 ? -6.657 5.998 -12.221 1.00 93.19 84 LEU A C 1
ATOM 653 O O . LEU A 1 84 ? -7.559 6.741 -11.855 1.00 93.19 84 LEU A O 1
ATOM 657 N N . GLU A 1 85 ? -5.390 6.404 -12.390 1.00 91.50 85 GLU A N 1
ATOM 658 C CA . GLU A 1 85 ? -4.916 7.787 -12.220 1.00 91.50 85 GLU A CA 1
ATOM 659 C C . GLU A 1 85 ? -5.374 8.434 -10.899 1.00 91.50 85 GLU A C 1
ATOM 661 O O . GLU A 1 85 ? -5.712 9.615 -10.847 1.00 91.50 85 GLU A O 1
ATOM 666 N N . LEU A 1 86 ? -5.379 7.644 -9.816 1.00 92.81 86 LEU A N 1
ATOM 667 C CA . LEU A 1 86 ? -5.854 8.089 -8.508 1.00 92.81 86 LEU A CA 1
ATOM 668 C C . LEU A 1 86 ? -5.014 9.258 -7.984 1.00 92.81 86 LEU A C 1
ATOM 670 O O . LEU A 1 86 ? -3.780 9.203 -7.950 1.00 92.81 86 LEU A O 1
ATOM 674 N N . SER A 1 87 ? -5.699 10.282 -7.487 1.00 94.31 87 SER A N 1
ATOM 675 C CA . SER A 1 87 ? -5.095 11.315 -6.648 1.00 94.31 87 SER A CA 1
ATOM 676 C C . SER A 1 87 ? -4.535 10.727 -5.344 1.00 94.31 87 SER A C 1
ATOM 678 O O . SER A 1 87 ? -4.825 9.589 -4.957 1.00 94.31 87 SER A O 1
ATOM 680 N N . SER A 1 88 ? -3.731 11.516 -4.624 1.00 91.19 88 SER A N 1
ATOM 681 C CA . SER A 1 88 ? -3.166 11.078 -3.336 1.00 91.19 88 SER A CA 1
ATOM 682 C C . SER A 1 88 ? -4.267 10.796 -2.308 1.00 91.19 88 SER A C 1
ATOM 684 O O . SER A 1 88 ? -4.159 9.870 -1.503 1.00 91.19 88 SER A O 1
ATOM 686 N N . GLU A 1 89 ? -5.345 11.574 -2.362 1.00 94.56 89 GLU A N 1
ATOM 687 C CA . GLU A 1 89 ? -6.528 11.459 -1.521 1.00 94.56 89 GLU A CA 1
ATOM 688 C C . GLU A 1 89 ? -7.314 10.179 -1.830 1.00 94.56 89 GLU A C 1
ATOM 690 O O . GLU A 1 89 ? -7.638 9.418 -0.916 1.00 94.56 89 GLU A O 1
ATOM 695 N N . GLU A 1 90 ? -7.575 9.896 -3.109 1.00 95.44 90 GLU A N 1
ATOM 696 C CA . GLU A 1 90 ? -8.278 8.679 -3.538 1.00 95.44 90 GLU A CA 1
ATOM 697 C C . GLU A 1 90 ? -7.471 7.418 -3.229 1.00 95.44 90 GLU A C 1
ATOM 699 O O . GLU A 1 90 ? -8.031 6.430 -2.752 1.00 95.44 90 GLU A O 1
ATOM 704 N N . LEU A 1 91 ? -6.149 7.459 -3.418 1.00 93.94 91 LEU A N 1
ATOM 705 C CA . LEU A 1 91 ? -5.265 6.361 -3.037 1.00 93.94 91 LEU A CA 1
ATOM 706 C C . LEU A 1 91 ? -5.274 6.137 -1.518 1.00 93.94 91 LEU A C 1
ATOM 708 O O . LEU A 1 91 ? -5.259 4.993 -1.057 1.00 93.94 91 LEU A O 1
ATOM 712 N N . GLY A 1 92 ? -5.337 7.215 -0.731 1.00 94.00 92 GLY A N 1
ATOM 713 C CA . GLY A 1 92 ? -5.496 7.150 0.721 1.00 94.00 92 GLY A CA 1
ATOM 714 C C . GLY A 1 92 ? -6.805 6.471 1.129 1.00 94.00 92 GLY A C 1
ATOM 715 O O . GLY A 1 92 ? -6.788 5.557 1.956 1.00 94.00 92 GLY A O 1
ATOM 716 N N . LEU A 1 93 ? -7.924 6.853 0.507 1.00 95.38 93 LEU A N 1
ATOM 717 C CA . LEU A 1 93 ? -9.230 6.226 0.737 1.00 95.38 93 LEU A CA 1
ATOM 718 C C . LEU A 1 93 ? -9.234 4.752 0.325 1.00 95.38 93 LEU A C 1
ATOM 720 O O . LEU A 1 93 ? -9.671 3.905 1.101 1.00 95.38 93 LEU A O 1
ATOM 724 N N . PHE A 1 94 ? -8.697 4.433 -0.851 1.00 95.06 94 PHE A N 1
ATOM 725 C CA . PHE A 1 94 ? -8.553 3.059 -1.323 1.00 95.06 94 PHE A CA 1
ATOM 726 C C . PHE A 1 94 ? -7.742 2.211 -0.335 1.00 95.06 94 PHE A C 1
ATOM 728 O O . PHE A 1 94 ? -8.177 1.133 0.063 1.00 95.06 94 PHE A O 1
ATOM 735 N N . THR A 1 95 ? -6.607 2.730 0.139 1.00 94.56 95 THR A N 1
ATOM 736 C CA . THR A 1 95 ? -5.755 2.046 1.124 1.00 94.56 95 THR A CA 1
ATOM 737 C C . THR A 1 95 ? -6.480 1.828 2.455 1.00 94.56 95 THR A C 1
ATOM 739 O O . THR A 1 95 ? -6.340 0.770 3.068 1.00 94.56 95 THR A O 1
ATOM 742 N N . ALA A 1 96 ? -7.273 2.806 2.907 1.00 95.69 96 ALA A N 1
ATOM 743 C CA . ALA A 1 96 ? -8.085 2.669 4.112 1.00 95.69 96 ALA A CA 1
ATOM 744 C C . ALA A 1 96 ? -9.146 1.572 3.950 1.00 95.69 96 ALA A C 1
ATOM 746 O O . ALA A 1 96 ? -9.271 0.732 4.837 1.00 95.69 96 ALA A O 1
ATOM 747 N N . VAL A 1 97 ? -9.850 1.537 2.811 1.00 95.00 97 VAL A N 1
ATOM 748 C CA . VAL A 1 97 ? -10.845 0.499 2.489 1.00 95.00 97 VAL A CA 1
ATOM 749 C C . VAL A 1 97 ? -10.207 -0.886 2.467 1.00 95.00 97 VAL A C 1
ATOM 751 O O . VAL A 1 97 ? -10.746 -1.795 3.092 1.00 95.00 97 VAL A O 1
ATOM 754 N N . VAL A 1 98 ? -9.053 -1.039 1.813 1.00 94.12 98 VAL A N 1
ATOM 755 C CA . VAL A 1 98 ? -8.292 -2.299 1.794 1.00 94.12 98 VAL A CA 1
ATOM 756 C C . VAL A 1 98 ? -8.000 -2.775 3.217 1.00 94.12 98 VAL A C 1
ATOM 758 O O . VAL A 1 98 ? -8.276 -3.921 3.543 1.00 94.12 98 VAL A O 1
ATOM 761 N N . LEU A 1 99 ? -7.517 -1.891 4.094 1.00 94.69 99 LEU A N 1
ATOM 762 C CA . LEU A 1 99 ? -7.175 -2.273 5.462 1.00 94.69 99 LEU A CA 1
ATOM 763 C C . LEU A 1 99 ? -8.389 -2.689 6.308 1.00 94.69 99 LEU A C 1
ATOM 765 O O . LEU A 1 99 ? -8.280 -3.612 7.109 1.00 94.69 99 LEU A O 1
ATOM 769 N N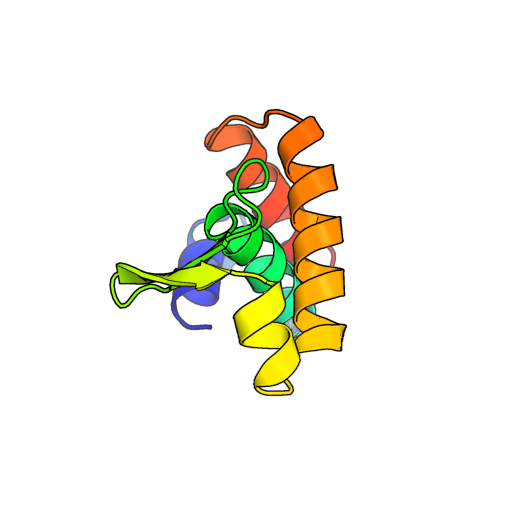 . VAL A 1 100 ? -9.516 -1.980 6.192 1.00 91.81 100 VAL A N 1
ATOM 770 C CA . VAL A 1 100 ? -10.701 -2.233 7.037 1.00 91.81 100 VAL A CA 1
ATOM 771 C C . VAL A 1 100 ? -11.615 -3.334 6.496 1.00 91.81 100 VAL A C 1
ATOM 773 O O . VAL A 1 100 ? -12.541 -3.734 7.196 1.00 91.81 100 VAL A O 1
ATOM 776 N N . SER A 1 101 ? -11.374 -3.800 5.268 1.00 89.00 101 SER A N 1
ATOM 777 C CA . SER A 1 101 ? -12.148 -4.871 4.621 1.00 89.00 101 SER A CA 1
ATOM 778 C C . SER A 1 101 ? -11.452 -6.237 4.669 1.00 89.00 101 SER A C 1
ATOM 780 O O . SER A 1 101 ? -11.987 -7.192 4.104 1.00 89.00 101 SER A O 1
ATOM 782 N N . ALA A 1 102 ? -10.269 -6.305 5.287 1.00 79.44 102 ALA A N 1
ATOM 783 C CA . ALA A 1 102 ? -9.433 -7.500 5.389 1.00 79.44 102 ALA A CA 1
ATOM 784 C C . ALA A 1 102 ? -9.883 -8.473 6.491 1.00 79.44 102 ALA A C 1
ATOM 786 O O . ALA A 1 102 ? -10.424 -8.011 7.524 1.00 79.44 102 ALA A O 1
#

Secondary structure (DSSP, 8-state):
-HHHHHHHHTSTTGGGS-HHHHHHHHHHHHHHHHHHHHHTTEETTTTEEE-TTS-EEEHHHHIIIIIHHHHHHHHHHHHHHHTT---HHHHHHHHHHHHHT-

Foldseek 3Di:
DVVLLVLQVPPPCSVVDDPVLNVVLCVVQVVVLVLLVQLVQADLVQQWGQDPVRDIDHLVRCVVVVNNPVVVVSSVVSVVVVVVVDDPVRSSVVSNCSSNVD

Sequence (102 aa):
VREVVEFAKHIPGFSTLSQNDQVTLLKAGTFEVLMVRFASLFNVKERTVTFISGTTYSLEALKSMGMGDLLGTMFDFSEKLNTLELSSEELGLFTAVVLVSA

pLDDT: mean 91.0, std 4.61, range [74.44, 97.69]

Radius of gyration: 15.14 Å; chains: 1; bounding box: 32×26×39 Å